Protein AF-A0A9D6J7X2-F1 (afdb_monomer_lite)

Secondary structure (DSSP, 8-state):
--SSEEEEEEEEEEESSEEEEE--SS-EEEEEEEEEESSEEEEESS--EEEEEEEEESSEEEEE--SS--EEES-EEE--SSTTEEEEEEESSS--B--S-EEESEEEEEES-B-TTS--B-----EEETTTTEEEEPTT-GGGG-STTSS--STTTT---

Foldseek 3Di:
DDAPEEDALEEAEPAAEEQEEAADAHEYEYYQYEAYYAAEGYEYQAYLYEYFQAETAYLEFYEYNHPDDHQAALAEQEDPPQFLAYERYEYDPDQEAHAHYAQERYVYDYYSHYNPPYPHHHDDQCAPQDVVGGRDGDPPGPQQQRGPVGGHGHNCTPPDD

Radius of gyration: 14.22 Å; chains: 1; bounding box: 36×32×37 Å

pLDDT: mean 91.07, std 10.35, range [39.56, 98.56]

Sequence (161 aa):
GNRSFTFSHFDFREILGTGIEISDVASLSLISGIVETKELGVHVKGAVASITFLTVNAPKGVLIDGAEKPNLLDCIIENRTNPGSGVGIEEVIASRSYPFNNIHGYFTATKNCNQSRAPMLNVDPQFFGGTPFNYHLKDGSPLKNASSKGGEMGAYGNGSF

Structure (mmCIF, N/CA/C/O backbone):
data_AF-A0A9D6J7X2-F1
#
_entry.id   AF-A0A9D6J7X2-F1
#
loop_
_atom_site.group_PDB
_atom_site.id
_atom_site.type_symbol
_atom_site.label_atom_id
_atom_site.label_alt_id
_atom_site.label_comp_id
_atom_site.label_asym_id
_atom_site.label_entity_id
_atom_site.label_seq_id
_atom_site.pdbx_PDB_ins_code
_atom_site.Cartn_x
_atom_site.Cartn_y
_atom_site.Cartn_z
_atom_site.occupancy
_atom_site.B_iso_or_equiv
_atom_site.auth_seq_id
_atom_site.auth_comp_id
_atom_site.auth_asym_id
_atom_site.auth_atom_id
_atom_site.pdbx_PDB_model_num
ATOM 1 N N . GLY A 1 1 ? 19.490 17.454 -4.252 1.00 57.19 1 GLY A N 1
ATOM 2 C CA . GLY A 1 1 ? 18.918 16.151 -3.900 1.00 57.19 1 GLY A CA 1
ATOM 3 C C . GLY A 1 1 ? 19.496 15.675 -2.593 1.00 57.19 1 GLY A C 1
ATOM 4 O O . GLY A 1 1 ? 20.705 15.791 -2.397 1.00 57.19 1 GLY A O 1
ATOM 5 N N . ASN A 1 2 ? 18.640 15.188 -1.701 1.00 57.69 2 ASN A N 1
ATOM 6 C CA . ASN A 1 2 ? 19.071 14.510 -0.480 1.00 57.69 2 ASN A CA 1
ATOM 7 C C . ASN A 1 2 ? 19.645 13.146 -0.874 1.00 57.69 2 ASN A C 1
ATOM 9 O O . ASN A 1 2 ? 19.049 12.458 -1.692 1.00 57.69 2 ASN A O 1
ATOM 13 N N . ARG A 1 3 ? 20.793 12.746 -0.326 1.00 65.94 3 ARG A N 1
ATOM 14 C CA . ARG A 1 3 ? 21.366 11.411 -0.559 1.00 65.94 3 ARG A CA 1
ATOM 15 C C . ARG A 1 3 ? 21.205 10.579 0.706 1.00 65.94 3 ARG A C 1
ATOM 17 O O . ARG A 1 3 ? 21.539 11.070 1.778 1.00 65.94 3 ARG A O 1
ATOM 24 N N . SER A 1 4 ? 20.726 9.342 0.570 1.00 75.56 4 SER A N 1
ATOM 25 C CA . SER A 1 4 ? 20.585 8.392 1.683 1.00 75.56 4 SER A CA 1
ATOM 26 C C . SER A 1 4 ? 19.690 8.906 2.816 1.00 75.56 4 SER A C 1
ATOM 28 O O . SER A 1 4 ? 20.070 8.888 3.985 1.00 75.56 4 SER A O 1
ATOM 30 N N . PHE A 1 5 ? 18.500 9.392 2.462 1.00 82.56 5 PHE A N 1
ATOM 31 C CA . PHE A 1 5 ? 17.513 9.849 3.436 1.00 82.56 5 PHE A CA 1
ATOM 32 C C . PHE A 1 5 ? 16.607 8.691 3.861 1.00 82.56 5 PHE A C 1
ATOM 34 O O . PHE A 1 5 ? 16.011 8.024 3.014 1.00 82.56 5 PHE A O 1
ATOM 41 N N . THR A 1 6 ? 16.473 8.487 5.169 1.00 89.38 6 THR A N 1
ATOM 42 C CA . THR A 1 6 ? 15.537 7.520 5.748 1.00 89.38 6 THR A CA 1
ATOM 43 C C . THR A 1 6 ? 14.508 8.259 6.582 1.00 89.38 6 THR A C 1
ATOM 45 O O . THR A 1 6 ? 14.861 9.074 7.433 1.00 89.38 6 THR A O 1
ATOM 48 N N . PHE A 1 7 ? 13.244 7.919 6.372 1.00 90.75 7 PHE A N 1
ATOM 49 C CA . PHE A 1 7 ? 12.131 8.365 7.189 1.00 90.75 7 PHE A CA 1
ATOM 50 C C . PHE A 1 7 ? 11.378 7.145 7.710 1.00 90.75 7 PHE A C 1
ATOM 52 O O . PHE A 1 7 ? 10.997 6.268 6.931 1.00 90.75 7 PHE A O 1
ATOM 59 N N . SER A 1 8 ? 11.202 7.058 9.028 1.00 93.94 8 SER A N 1
ATOM 60 C CA . SER A 1 8 ? 10.636 5.867 9.663 1.00 93.94 8 SER A CA 1
ATOM 61 C C . SER A 1 8 ? 9.749 6.179 10.859 1.00 93.94 8 SER A C 1
ATOM 63 O O . SER A 1 8 ? 10.002 7.185 11.517 1.00 93.94 8 SER A O 1
ATOM 65 N N . HIS A 1 9 ? 8.806 5.288 11.185 1.00 93.81 9 HIS A N 1
ATOM 66 C CA . HIS A 1 9 ? 7.946 5.389 12.378 1.00 93.81 9 HIS A CA 1
ATOM 67 C C . HIS A 1 9 ? 7.130 6.684 12.399 1.00 93.81 9 HIS A C 1
ATOM 69 O O . HIS A 1 9 ? 7.098 7.414 13.386 1.00 93.81 9 HIS A O 1
ATOM 75 N N . PHE A 1 10 ? 6.501 6.985 11.266 1.00 95.06 10 PHE A N 1
ATOM 76 C CA . PHE A 1 10 ? 5.710 8.194 11.073 1.00 95.06 10 PHE A CA 1
ATOM 77 C C . PHE A 1 10 ? 4.219 7.882 10.984 1.00 95.06 10 PHE A C 1
ATOM 79 O O . PHE A 1 10 ? 3.813 6.782 10.608 1.00 95.06 10 PHE A O 1
ATOM 86 N N . ASP A 1 11 ? 3.400 8.881 11.297 1.00 96.62 11 ASP A N 1
ATOM 87 C CA . ASP A 1 11 ? 1.950 8.764 11.251 1.00 96.62 11 ASP A CA 1
ATOM 88 C C . ASP A 1 11 ? 1.344 10.014 10.610 1.00 96.62 11 ASP A C 1
ATOM 90 O O . ASP A 1 11 ? 1.320 11.095 11.203 1.00 96.62 11 ASP A O 1
ATOM 94 N N . PHE A 1 12 ? 0.909 9.869 9.361 1.00 96.19 12 PHE A N 1
ATOM 95 C CA . PHE A 1 12 ? 0.300 10.923 8.566 1.00 96.19 12 PHE A CA 1
ATOM 96 C C . PHE A 1 12 ? -1.154 10.570 8.284 1.00 96.19 12 PHE A C 1
ATOM 98 O O . PHE A 1 12 ? -1.438 9.599 7.582 1.00 96.19 12 PHE A O 1
ATOM 105 N N . ARG A 1 13 ? -2.083 11.370 8.813 1.00 95.75 13 ARG A N 1
ATOM 106 C CA . ARG A 1 13 ? -3.523 11.118 8.689 1.00 95.75 13 ARG A CA 1
ATOM 107 C C . ARG A 1 13 ? -4.283 12.338 8.218 1.00 95.75 13 ARG A C 1
ATOM 109 O O . ARG A 1 13 ? -3.802 13.462 8.321 1.00 95.75 13 ARG A O 1
ATOM 116 N N . GLU A 1 14 ? -5.489 12.076 7.722 1.00 93.12 14 GLU A N 1
ATOM 117 C CA . GLU A 1 14 ? -6.446 13.094 7.278 1.00 93.12 14 GLU A CA 1
ATOM 118 C C . GLU A 1 14 ? -5.904 14.001 6.160 1.00 93.12 14 GLU A C 1
ATOM 120 O O . GLU A 1 14 ? -6.349 15.135 5.982 1.00 93.12 14 GLU A O 1
ATOM 125 N N . ILE A 1 15 ? -4.970 13.489 5.352 1.00 96.62 15 ILE A N 1
ATOM 126 C CA . ILE A 1 15 ? -4.421 14.235 4.220 1.00 96.62 15 ILE A CA 1
ATOM 127 C C . ILE A 1 15 ? -5.471 14.313 3.109 1.00 96.62 15 ILE A C 1
ATOM 129 O O . ILE A 1 15 ? -5.988 13.297 2.649 1.00 96.62 15 ILE A O 1
ATOM 133 N N . LEU A 1 16 ? -5.776 15.523 2.638 1.00 96.12 16 LEU A N 1
ATOM 134 C CA . LEU A 1 16 ? -6.787 15.720 1.594 1.00 96.12 16 LEU A CA 1
ATOM 135 C C . LEU A 1 16 ? -6.307 15.300 0.197 1.00 96.12 16 LEU A C 1
ATOM 137 O O . LEU A 1 16 ? -7.105 14.799 -0.582 1.00 96.12 16 LEU A O 1
ATOM 141 N N . GLY A 1 17 ? -5.024 15.496 -0.111 1.00 96.31 17 GLY A N 1
ATOM 142 C CA . GLY A 1 17 ? -4.450 15.214 -1.429 1.00 96.31 17 GLY A CA 1
ATOM 143 C C . GLY A 1 17 ? -3.579 13.957 -1.458 1.00 96.31 17 GLY A C 1
ATOM 144 O O . GLY A 1 17 ? -3.938 12.902 -0.931 1.00 96.31 17 GLY A O 1
ATOM 145 N N . THR A 1 18 ? -2.403 14.087 -2.076 1.00 97.31 18 THR A N 1
ATOM 146 C CA . THR A 1 18 ? -1.374 13.037 -2.073 1.00 97.31 18 THR A CA 1
ATOM 147 C C . THR A 1 18 ? -0.665 12.986 -0.721 1.00 97.31 18 THR A C 1
ATOM 149 O O . THR A 1 18 ? -0.226 14.021 -0.225 1.00 97.31 18 THR A O 1
ATOM 152 N N . GLY A 1 19 ? -0.534 11.792 -0.143 1.00 96.88 19 GLY A N 1
ATOM 153 C CA . GLY A 1 19 ? 0.137 11.580 1.140 1.00 96.88 19 GLY A CA 1
ATOM 154 C C . GLY A 1 19 ? 1.636 11.825 1.060 1.00 96.88 19 GLY A C 1
ATOM 155 O O . GLY A 1 19 ? 2.168 12.698 1.738 1.00 96.88 19 GLY A O 1
ATOM 156 N N . ILE A 1 20 ? 2.317 11.057 0.209 1.00 95.19 20 ILE A N 1
ATOM 157 C CA . ILE A 1 20 ? 3.761 11.173 -0.011 1.00 95.19 20 ILE A CA 1
ATOM 158 C C . ILE A 1 20 ? 4.044 11.217 -1.510 1.00 95.19 20 ILE A C 1
ATOM 160 O O . ILE A 1 20 ? 3.637 10.319 -2.242 1.00 95.19 20 ILE A O 1
ATOM 164 N N . GLU A 1 21 ? 4.790 12.225 -1.963 1.00 93.94 21 GLU A N 1
ATOM 165 C CA . GLU A 1 21 ? 5.369 12.260 -3.309 1.00 93.94 21 GLU A CA 1
ATOM 166 C C . GLU A 1 21 ? 6.894 12.104 -3.232 1.00 93.94 21 GLU A C 1
ATOM 168 O O . GLU A 1 21 ? 7.575 12.828 -2.507 1.00 93.94 21 GLU A O 1
ATOM 173 N N . ILE A 1 22 ? 7.428 11.159 -4.005 1.00 90.25 22 ILE A N 1
ATOM 174 C CA . ILE A 1 22 ? 8.856 10.882 -4.147 1.00 90.25 22 ILE A CA 1
ATOM 175 C C . ILE A 1 22 ? 9.266 11.238 -5.578 1.00 90.25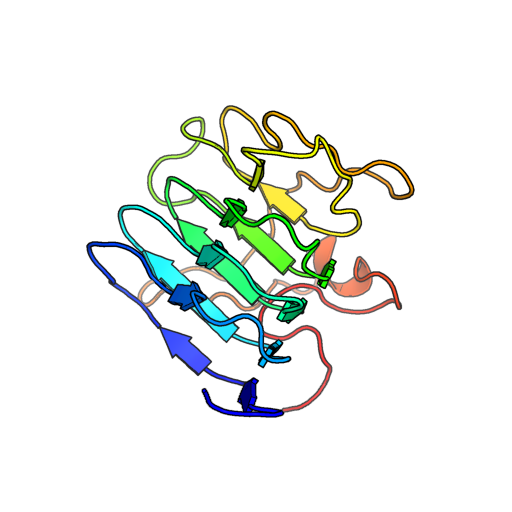 22 ILE A C 1
ATOM 177 O O . ILE A 1 22 ? 8.945 10.515 -6.525 1.00 90.25 22 ILE A O 1
ATOM 181 N N . SER A 1 23 ? 9.974 12.354 -5.737 1.00 86.06 23 SER A N 1
ATOM 182 C CA . SER A 1 23 ? 10.291 12.950 -7.044 1.00 86.06 23 SER A CA 1
ATOM 183 C C . SER A 1 23 ? 11.783 13.008 -7.396 1.00 86.06 23 SER A C 1
ATOM 185 O O . SER A 1 23 ? 12.117 13.392 -8.512 1.00 86.06 23 SER A O 1
ATOM 187 N N . ASP A 1 24 ? 12.680 12.609 -6.490 1.00 72.94 24 ASP A N 1
ATOM 188 C CA . ASP A 1 24 ? 14.136 12.605 -6.717 1.00 72.94 24 ASP A CA 1
ATOM 189 C C . ASP A 1 24 ? 14.646 11.189 -7.061 1.00 72.94 24 ASP A C 1
ATOM 191 O O . ASP A 1 24 ? 14.041 10.193 -6.673 1.00 72.94 24 ASP A O 1
ATOM 195 N N . VAL A 1 25 ? 15.770 11.093 -7.774 1.00 64.00 25 VAL A N 1
ATOM 196 C CA . VAL A 1 25 ? 16.421 9.832 -8.193 1.00 64.00 25 VAL A CA 1
ATOM 197 C C . VAL A 1 25 ? 17.341 9.242 -7.119 1.00 64.00 25 VAL A C 1
ATOM 199 O O . VAL A 1 25 ? 17.853 8.132 -7.266 1.00 64.00 25 VAL A O 1
ATOM 202 N N . ALA A 1 26 ? 17.592 9.985 -6.041 1.00 68.19 26 ALA A N 1
ATOM 203 C CA . ALA A 1 26 ? 18.440 9.535 -4.947 1.00 68.19 26 ALA A CA 1
ATOM 204 C C . ALA A 1 26 ? 17.772 8.436 -4.101 1.00 68.19 26 ALA A C 1
ATOM 206 O O . ALA A 1 26 ? 16.550 8.378 -3.970 1.00 68.19 26 ALA A O 1
ATOM 207 N N . SER A 1 27 ? 18.591 7.570 -3.495 1.00 75.75 27 SER A N 1
ATOM 208 C CA . SER A 1 27 ? 18.113 6.494 -2.626 1.00 75.75 27 SER A CA 1
ATOM 209 C C . SER A 1 27 ? 17.418 7.057 -1.382 1.00 75.75 27 SER A C 1
ATOM 211 O O . SER A 1 27 ? 18.030 7.741 -0.554 1.00 75.75 27 SER A O 1
ATOM 213 N N . LEU A 1 28 ? 16.127 6.751 -1.262 1.00 86.56 28 LEU A N 1
ATOM 214 C CA . LEU A 1 28 ? 15.258 7.147 -0.158 1.00 86.56 28 LEU A CA 1
ATOM 215 C C . LEU A 1 28 ? 14.614 5.902 0.452 1.00 86.56 28 LEU A C 1
ATOM 217 O O . LEU A 1 28 ? 14.177 5.016 -0.281 1.00 86.56 28 LEU A O 1
ATOM 221 N N . SER A 1 29 ? 14.529 5.858 1.778 1.00 90.06 29 SER A N 1
ATOM 222 C CA . SER A 1 29 ? 13.866 4.783 2.512 1.00 90.06 29 SER A CA 1
ATOM 223 C C . SER A 1 29 ? 12.672 5.319 3.300 1.00 90.06 29 SER A C 1
ATOM 225 O O . SER A 1 29 ? 12.837 6.209 4.132 1.00 90.06 29 SER A O 1
ATOM 227 N N . LEU A 1 30 ? 11.486 4.760 3.063 1.00 92.12 30 LEU A N 1
ATOM 228 C CA . LEU A 1 30 ? 10.274 4.963 3.859 1.00 92.12 30 LEU A CA 1
ATOM 229 C C . LEU A 1 30 ? 9.939 3.652 4.558 1.00 92.12 30 LEU A C 1
ATOM 231 O O . LEU A 1 30 ? 9.734 2.641 3.886 1.00 92.12 30 LEU A O 1
ATOM 235 N N . ILE A 1 31 ? 9.919 3.662 5.889 1.00 94.88 31 ILE A N 1
ATOM 236 C CA . ILE A 1 31 ? 9.834 2.432 6.684 1.00 94.88 31 ILE A CA 1
ATOM 237 C C . ILE A 1 31 ? 8.812 2.594 7.813 1.00 94.88 31 ILE A C 1
ATOM 239 O O . ILE A 1 31 ? 8.831 3.610 8.497 1.00 94.88 31 ILE A O 1
ATOM 243 N N . SER A 1 32 ? 7.978 1.586 8.075 1.00 94.94 32 SER A N 1
ATOM 244 C CA . SER A 1 32 ? 7.146 1.522 9.294 1.00 94.94 32 SER A CA 1
ATOM 245 C C . SER A 1 32 ? 6.297 2.779 9.513 1.00 94.94 32 SER A C 1
ATOM 247 O O . SER A 1 32 ? 6.510 3.511 10.473 1.00 94.94 32 SER A O 1
ATOM 249 N N . GLY A 1 33 ? 5.381 3.102 8.602 1.00 96.38 33 GLY A N 1
ATOM 250 C CA . GLY A 1 33 ? 4.620 4.351 8.693 1.00 96.38 33 GLY A CA 1
ATOM 251 C C . GLY A 1 33 ? 3.178 4.240 8.230 1.00 96.38 33 GLY A C 1
ATOM 252 O O . GLY A 1 33 ? 2.841 3.374 7.422 1.00 96.38 33 GLY A O 1
ATOM 253 N N . ILE A 1 34 ? 2.331 5.126 8.749 1.00 97.88 34 ILE A N 1
ATOM 254 C CA . ILE A 1 34 ? 0.920 5.244 8.373 1.00 97.88 34 ILE A CA 1
ATOM 255 C C . ILE A 1 34 ? 0.751 6.426 7.423 1.00 97.88 34 ILE A C 1
ATOM 257 O O . ILE A 1 34 ? 1.261 7.519 7.676 1.00 97.88 34 ILE A O 1
ATOM 261 N N . VAL A 1 35 ? 0.015 6.197 6.336 1.00 98.12 35 VAL A N 1
ATOM 262 C CA . VAL A 1 35 ? -0.386 7.219 5.366 1.00 98.12 35 VAL A CA 1
ATOM 263 C C . VAL A 1 35 ? -1.882 7.073 5.095 1.00 98.12 35 VAL A C 1
ATOM 265 O O . VAL A 1 35 ? -2.299 6.189 4.352 1.00 98.12 35 VAL A O 1
ATOM 268 N N . GLU A 1 36 ? -2.700 7.938 5.687 1.00 97.88 36 GLU A N 1
ATOM 269 C CA . GLU A 1 36 ? -4.145 8.003 5.450 1.00 97.88 36 GLU A CA 1
ATOM 270 C C . GLU A 1 36 ? -4.515 9.272 4.678 1.00 97.88 36 GLU A C 1
ATOM 272 O O . GLU A 1 36 ? -4.285 10.393 5.146 1.00 97.88 36 GLU A O 1
ATOM 277 N N . THR A 1 37 ? -5.114 9.092 3.496 1.00 97.25 37 THR A N 1
ATOM 278 C CA . THR A 1 37 ? -5.407 10.190 2.565 1.00 97.25 37 THR A CA 1
ATOM 279 C C . THR A 1 37 ? -6.779 10.058 1.897 1.00 97.25 37 THR A C 1
ATOM 281 O O . THR A 1 37 ? -7.407 8.995 1.907 1.00 97.25 37 THR A O 1
ATOM 284 N N . LYS A 1 38 ? -7.276 11.160 1.317 1.00 96.38 38 LYS A N 1
ATOM 285 C CA . LYS A 1 38 ? -8.543 11.206 0.566 1.00 96.38 38 LYS A CA 1
ATOM 286 C C . LYS A 1 38 ? -8.380 11.051 -0.947 1.00 96.38 38 LYS A C 1
ATOM 288 O O . LYS A 1 38 ? -9.386 10.854 -1.622 1.00 96.38 38 LYS A O 1
ATOM 293 N N . GLU A 1 39 ? -7.157 11.078 -1.475 1.00 96.44 39 GLU A N 1
ATOM 294 C CA . GLU A 1 39 ? -6.905 10.946 -2.915 1.00 96.44 39 GLU A CA 1
ATOM 295 C C . GLU A 1 39 ? -5.895 9.844 -3.246 1.00 96.44 39 GLU A C 1
ATOM 297 O O . GLU A 1 39 ? -6.293 8.772 -3.706 1.00 96.44 39 GLU A O 1
ATOM 302 N N . LEU A 1 40 ? -4.601 10.113 -3.047 1.00 98.19 40 LEU A N 1
ATOM 303 C CA . LEU A 1 40 ? -3.494 9.219 -3.392 1.00 98.19 40 LEU A CA 1
ATOM 304 C C . LEU A 1 40 ? -2.620 8.981 -2.160 1.00 98.19 40 LEU A C 1
ATOM 306 O O . LEU A 1 40 ? -2.273 9.930 -1.460 1.00 98.19 40 LEU A O 1
ATOM 310 N N . GLY A 1 41 ? -2.267 7.732 -1.876 1.00 98.12 41 GLY A N 1
ATOM 311 C CA . GLY A 1 41 ? -1.394 7.392 -0.756 1.00 98.12 41 GLY A CA 1
ATOM 312 C C . GLY A 1 41 ? 0.054 7.785 -1.034 1.00 98.12 41 GLY A C 1
ATOM 313 O O . GLY A 1 41 ? 0.583 8.713 -0.422 1.00 98.12 41 GLY A O 1
ATOM 314 N N . VAL A 1 42 ? 0.687 7.097 -1.987 1.00 97.38 42 VAL A N 1
ATOM 315 C CA . VAL A 1 42 ? 2.100 7.305 -2.339 1.00 97.38 42 VAL A CA 1
ATOM 316 C C . VAL A 1 42 ? 2.268 7.471 -3.847 1.00 97.38 42 VAL A C 1
ATOM 318 O O . VAL A 1 42 ? 1.753 6.674 -4.627 1.00 97.38 42 VAL A O 1
ATOM 321 N N . HIS A 1 43 ? 3.034 8.476 -4.260 1.00 96.19 43 HIS A N 1
ATOM 322 C CA . HIS A 1 43 ? 3.404 8.732 -5.647 1.00 96.19 43 HIS A CA 1
ATOM 323 C C . HIS A 1 43 ? 4.922 8.623 -5.824 1.00 96.19 43 HIS A C 1
ATOM 325 O O . HIS A 1 43 ? 5.671 9.344 -5.169 1.00 96.19 43 HIS A O 1
ATOM 331 N N . VAL A 1 44 ? 5.392 7.750 -6.715 1.00 93.19 44 VAL A N 1
ATOM 332 C CA . VAL A 1 44 ? 6.823 7.545 -6.990 1.00 93.19 44 VAL A CA 1
ATOM 333 C C . VAL A 1 44 ? 7.129 7.915 -8.439 1.00 93.19 44 VAL A C 1
ATOM 335 O O . VAL A 1 44 ? 6.775 7.164 -9.339 1.00 93.19 44 VAL A O 1
ATOM 338 N N . LYS A 1 45 ? 7.809 9.045 -8.668 1.00 88.81 45 LYS A N 1
ATOM 339 C CA . LYS A 1 45 ? 8.048 9.621 -10.010 1.00 88.81 45 LYS A CA 1
ATOM 340 C C . LYS A 1 45 ? 9.443 9.355 -10.585 1.00 88.81 45 LYS A C 1
ATOM 342 O O . LYS A 1 45 ? 9.677 9.574 -11.767 1.00 88.81 45 LYS A O 1
ATOM 347 N N . GLY A 1 46 ? 10.407 8.907 -9.777 1.00 71.94 46 GLY A N 1
ATOM 348 C CA . GLY A 1 46 ? 11.784 8.759 -10.276 1.00 71.94 46 GLY A CA 1
ATOM 349 C C . GLY A 1 46 ? 12.796 8.039 -9.388 1.00 71.94 46 GLY A C 1
ATOM 350 O O . GLY A 1 46 ? 13.964 7.988 -9.753 1.00 71.94 46 GLY A O 1
ATOM 351 N N . ALA A 1 47 ? 12.398 7.472 -8.250 1.00 67.12 47 ALA A N 1
ATOM 352 C CA . ALA A 1 47 ? 13.350 6.996 -7.249 1.00 67.12 47 ALA A CA 1
ATOM 353 C C . ALA A 1 47 ? 13.624 5.487 -7.305 1.00 67.12 47 ALA A C 1
ATOM 355 O O . ALA A 1 47 ? 12.695 4.677 -7.363 1.00 67.12 47 ALA A O 1
ATOM 356 N N . VAL A 1 48 ? 14.887 5.106 -7.072 1.00 77.62 48 VAL A N 1
ATOM 357 C CA . VAL A 1 48 ? 15.220 3.827 -6.418 1.00 77.62 48 VAL A CA 1
ATOM 358 C C . VAL A 1 48 ? 14.872 3.971 -4.929 1.00 77.62 48 VAL A C 1
ATOM 360 O O . VAL A 1 48 ? 15.739 4.155 -4.075 1.00 77.62 48 VAL A O 1
ATOM 363 N N . ALA A 1 49 ? 13.574 3.989 -4.622 1.00 87.75 49 ALA A N 1
ATOM 364 C CA . ALA A 1 49 ? 13.080 4.088 -3.252 1.00 87.75 49 ALA A CA 1
ATOM 365 C C . ALA A 1 49 ? 12.933 2.699 -2.627 1.00 87.75 49 ALA A C 1
ATOM 367 O O . ALA A 1 49 ? 12.473 1.765 -3.284 1.00 87.75 49 ALA A O 1
ATOM 368 N N . SER A 1 50 ? 13.274 2.573 -1.348 1.00 91.50 50 SER A N 1
ATOM 369 C CA . SER A 1 50 ? 12.887 1.437 -0.516 1.00 91.50 50 SER A CA 1
ATOM 370 C C . SER A 1 50 ? 11.665 1.830 0.300 1.00 91.50 50 SER A C 1
ATOM 372 O O . SER A 1 50 ? 11.750 2.689 1.170 1.00 91.50 50 SER A O 1
ATOM 374 N N . ILE A 1 51 ? 10.523 1.226 0.006 1.00 94.44 51 ILE A N 1
ATOM 375 C CA . ILE A 1 51 ? 9.241 1.511 0.643 1.00 94.44 51 ILE A CA 1
ATOM 376 C C . ILE A 1 51 ? 8.787 0.215 1.298 1.00 94.44 51 ILE A C 1
ATOM 378 O O . ILE A 1 51 ? 8.355 -0.711 0.609 1.00 94.44 51 ILE A O 1
ATOM 382 N N . THR A 1 52 ? 8.938 0.127 2.615 1.00 95.88 52 THR A N 1
ATOM 383 C CA . THR A 1 52 ? 8.685 -1.113 3.349 1.00 95.88 52 THR A CA 1
ATOM 384 C C . THR A 1 52 ? 7.837 -0.888 4.581 1.00 95.88 52 THR A C 1
ATOM 386 O O . THR A 1 52 ? 7.928 0.156 5.223 1.00 95.88 52 THR A O 1
ATOM 389 N N . PHE A 1 53 ? 7.023 -1.885 4.939 1.00 97.06 53 PHE A N 1
ATOM 390 C CA . PHE A 1 53 ? 6.234 -1.847 6.173 1.00 97.06 53 PHE A CA 1
ATOM 391 C C . PHE A 1 53 ? 5.371 -0.582 6.290 1.00 97.06 53 PHE A C 1
ATOM 393 O O . PHE A 1 53 ? 5.249 -0.006 7.361 1.00 97.06 53 PHE A O 1
ATOM 400 N N . LEU A 1 54 ? 4.788 -0.091 5.195 1.00 97.88 54 LEU A N 1
ATOM 401 C CA . LEU A 1 54 ? 3.831 1.014 5.274 1.00 97.88 54 LEU A CA 1
ATOM 402 C C . LEU A 1 54 ? 2.406 0.486 5.398 1.00 97.88 54 LEU A C 1
ATOM 404 O O . LEU A 1 54 ? 2.057 -0.506 4.762 1.00 97.88 54 LEU A O 1
ATOM 408 N N . THR A 1 55 ? 1.574 1.186 6.162 1.00 98.38 55 THR A N 1
ATOM 409 C CA . THR A 1 55 ? 0.118 1.055 6.103 1.00 98.38 55 THR A CA 1
ATOM 410 C C . THR A 1 55 ? -0.448 2.275 5.387 1.00 98.38 55 THR A C 1
ATOM 412 O O . THR A 1 55 ? -0.442 3.382 5.920 1.00 98.38 55 THR A O 1
ATOM 415 N N . VAL A 1 56 ? -0.922 2.079 4.161 1.00 98.56 56 VAL A N 1
ATOM 416 C CA . VAL A 1 56 ? -1.507 3.117 3.312 1.00 98.56 56 VAL A CA 1
ATOM 417 C C . VAL A 1 56 ? -3.016 2.908 3.255 1.00 98.56 56 VAL A C 1
ATOM 419 O O . VAL A 1 56 ? -3.459 1.865 2.786 1.00 98.56 56 VAL A O 1
ATOM 422 N N . ASN A 1 57 ? -3.803 3.892 3.685 1.00 98.25 57 ASN A N 1
ATOM 423 C CA . ASN A 1 57 ? -5.256 3.918 3.512 1.00 98.25 57 ASN A CA 1
ATOM 424 C C . ASN A 1 57 ? -5.647 5.078 2.587 1.00 98.25 57 ASN A C 1
ATOM 426 O O . ASN A 1 57 ? -5.636 6.236 3.006 1.00 98.25 57 ASN A O 1
ATOM 430 N N . ALA A 1 58 ? -5.991 4.772 1.336 1.00 98.19 58 ALA A N 1
ATOM 431 C CA . ALA A 1 58 ? -6.3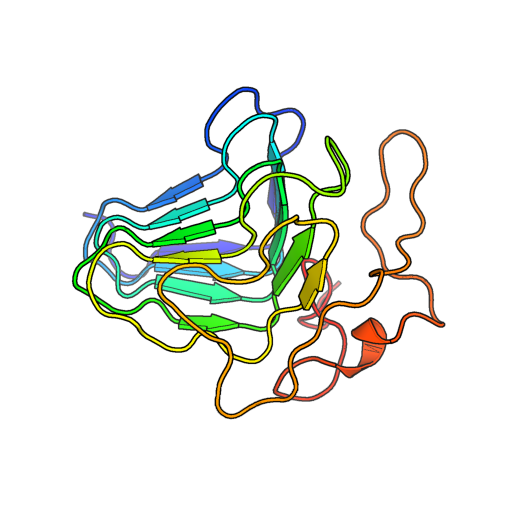34 5.776 0.330 1.00 98.19 58 ALA A CA 1
ATOM 432 C C . ALA A 1 58 ? -7.243 5.200 -0.776 1.00 98.19 58 ALA A C 1
ATOM 434 O O . ALA A 1 58 ? -7.199 4.001 -1.041 1.00 98.19 58 ALA A O 1
ATOM 435 N N . PRO A 1 59 ? -8.043 6.026 -1.482 1.00 97.38 59 PRO A N 1
ATOM 436 C CA . PRO A 1 59 ? -8.796 5.565 -2.654 1.00 97.38 59 PRO A CA 1
ATOM 437 C C . PRO A 1 59 ? -7.910 5.149 -3.838 1.00 97.38 59 PRO A C 1
ATOM 439 O O . PRO A 1 59 ? -8.266 4.248 -4.598 1.00 97.38 59 PRO A O 1
ATOM 442 N N . LYS A 1 60 ? -6.750 5.794 -4.005 1.00 98.19 60 LYS A N 1
ATOM 443 C CA . LYS A 1 60 ? -5.659 5.342 -4.879 1.00 98.19 60 LYS A CA 1
ATOM 444 C C . LYS A 1 60 ? -4.466 5.028 -3.983 1.00 98.19 60 LYS A C 1
ATOM 446 O O . LYS A 1 60 ? -3.967 5.927 -3.312 1.00 98.19 60 LYS A O 1
ATOM 451 N N . GLY A 1 61 ? -4.024 3.776 -3.936 1.00 98.25 61 GLY A N 1
ATOM 452 C CA . GLY A 1 61 ? -3.016 3.349 -2.965 1.00 98.25 61 GLY A CA 1
ATOM 453 C C . GLY A 1 61 ? -1.627 3.894 -3.290 1.00 98.25 61 GLY A C 1
ATOM 454 O O . GLY A 1 61 ? -1.141 4.830 -2.655 1.00 98.25 61 GLY A O 1
ATOM 455 N N . VAL A 1 62 ? -0.990 3.310 -4.301 1.00 98.06 62 VAL A N 1
ATOM 456 C CA . VAL A 1 62 ? 0.363 3.649 -4.743 1.00 98.06 62 VAL A CA 1
ATOM 457 C C . VAL A 1 62 ? 0.386 3.821 -6.259 1.00 98.06 62 VAL A C 1
ATOM 459 O O . VAL A 1 62 ? -0.037 2.933 -6.996 1.00 98.06 62 VAL A O 1
ATOM 462 N N . LEU A 1 63 ? 0.920 4.949 -6.722 1.00 97.44 63 LEU A N 1
ATOM 463 C CA . LEU A 1 63 ? 1.177 5.229 -8.131 1.00 97.44 63 LEU A CA 1
ATOM 464 C C . LEU A 1 63 ? 2.684 5.235 -8.385 1.00 97.44 63 LEU A C 1
ATOM 466 O O . LEU A 1 63 ? 3.416 6.027 -7.788 1.00 97.44 63 LEU A O 1
ATOM 470 N N . ILE A 1 64 ? 3.138 4.372 -9.291 1.00 95.38 64 ILE A N 1
ATOM 471 C CA . ILE A 1 64 ? 4.518 4.331 -9.769 1.00 95.38 64 ILE A CA 1
ATOM 472 C C . ILE A 1 64 ? 4.572 4.913 -11.184 1.00 95.38 64 ILE A C 1
ATOM 474 O O . ILE A 1 64 ? 4.199 4.267 -12.164 1.00 95.38 64 ILE A O 1
ATOM 478 N N . ASP A 1 65 ? 5.081 6.133 -11.272 1.00 92.12 65 ASP A N 1
ATOM 479 C CA . ASP A 1 65 ? 5.248 6.930 -12.488 1.00 92.12 65 ASP A CA 1
ATOM 480 C C . ASP A 1 65 ? 6.730 7.287 -12.703 1.00 92.12 65 ASP A C 1
ATOM 482 O O . ASP A 1 65 ? 7.099 8.421 -12.991 1.00 92.12 65 ASP A O 1
ATOM 486 N N . GLY A 1 66 ? 7.617 6.318 -12.461 1.00 86.88 66 GLY A N 1
ATOM 487 C CA . GLY A 1 66 ? 9.065 6.491 -12.558 1.00 86.88 66 GLY A CA 1
ATOM 488 C C . GLY A 1 66 ? 9.736 5.403 -13.387 1.00 86.88 66 GLY A C 1
ATOM 489 O O . GLY A 1 66 ? 9.330 4.234 -13.362 1.00 86.88 66 GLY A O 1
ATOM 490 N N . ALA A 1 67 ? 10.785 5.793 -14.119 1.00 84.06 67 ALA A N 1
ATOM 491 C CA . ALA A 1 67 ? 11.575 4.878 -14.944 1.00 84.06 67 ALA A CA 1
ATOM 492 C C . ALA A 1 67 ? 12.261 3.795 -14.093 1.00 84.06 67 ALA A C 1
ATOM 494 O O . ALA A 1 67 ? 12.255 2.621 -14.456 1.00 84.06 67 ALA A O 1
ATOM 495 N N . GLU A 1 68 ? 12.763 4.165 -12.914 1.00 86.81 68 GLU A N 1
ATOM 496 C CA . GLU A 1 68 ? 13.398 3.245 -11.968 1.00 86.81 68 GLU A CA 1
ATOM 497 C C . GLU A 1 68 ? 12.385 2.440 -11.154 1.00 86.81 68 GLU A C 1
ATOM 499 O O . GLU A 1 68 ? 11.267 2.890 -10.892 1.00 86.81 68 GLU A O 1
ATOM 504 N N . LYS A 1 69 ? 12.757 1.206 -10.786 1.00 88.62 69 LYS A N 1
ATOM 505 C CA . LYS A 1 69 ? 11.876 0.310 -10.025 1.00 88.62 69 LYS A CA 1
ATOM 506 C C . LYS A 1 69 ? 12.085 0.542 -8.526 1.00 88.62 69 LYS A C 1
ATOM 508 O O . LYS A 1 69 ? 13.151 0.175 -8.030 1.00 88.62 69 LYS A O 1
ATOM 513 N N . PRO A 1 70 ? 11.084 1.035 -7.775 1.00 91.94 70 PRO A N 1
ATOM 514 C CA . PRO A 1 70 ? 11.184 1.060 -6.327 1.00 91.94 70 PRO A CA 1
ATOM 515 C C . PRO A 1 70 ? 11.052 -0.351 -5.753 1.00 91.94 70 PRO A C 1
ATOM 517 O O . PRO A 1 70 ? 10.382 -1.231 -6.306 1.00 91.94 70 PRO A O 1
ATOM 520 N N . ASN A 1 71 ? 11.672 -0.545 -4.600 1.00 92.00 71 ASN A N 1
ATOM 521 C CA . ASN A 1 71 ? 11.497 -1.717 -3.772 1.00 92.00 71 ASN A CA 1
ATOM 522 C C . ASN A 1 71 ? 10.292 -1.498 -2.846 1.00 92.00 71 ASN A C 1
ATOM 524 O O . ASN A 1 71 ? 10.445 -0.937 -1.767 1.00 92.00 71 ASN A O 1
ATOM 528 N N . LEU A 1 72 ? 9.100 -1.891 -3.300 1.00 94.62 72 LEU A N 1
ATOM 529 C CA . LEU A 1 72 ? 7.844 -1.814 -2.548 1.00 94.62 72 LEU A CA 1
ATOM 530 C C . LEU A 1 72 ? 7.463 -3.210 -2.040 1.00 94.62 72 LEU A C 1
ATOM 532 O O . LEU A 1 72 ? 7.077 -4.059 -2.848 1.00 94.62 72 LEU A O 1
ATOM 536 N N . LEU A 1 73 ? 7.581 -3.448 -0.734 1.00 94.50 73 LEU A N 1
ATOM 537 C CA . LEU A 1 73 ? 7.291 -4.749 -0.120 1.00 94.50 73 LEU A CA 1
ATOM 538 C C . LEU A 1 73 ? 6.788 -4.621 1.318 1.00 94.50 73 LEU A C 1
ATOM 540 O O . LEU A 1 73 ? 7.066 -3.642 2.004 1.00 94.50 73 LEU A O 1
ATOM 544 N N . ASP A 1 74 ? 6.116 -5.662 1.799 1.00 96.00 74 ASP A N 1
ATOM 545 C CA . ASP A 1 74 ? 5.645 -5.800 3.180 1.00 96.00 74 ASP A CA 1
ATOM 546 C C . ASP A 1 74 ? 4.697 -4.680 3.629 1.00 96.00 74 ASP A C 1
ATOM 548 O O . ASP A 1 74 ? 4.495 -4.450 4.822 1.00 96.00 74 ASP A O 1
ATOM 552 N N . CYS A 1 75 ? 4.087 -3.985 2.669 1.00 97.88 75 CYS A N 1
ATOM 553 C CA . CYS A 1 75 ? 3.116 -2.935 2.923 1.00 97.88 75 CYS A CA 1
ATOM 554 C C . CYS A 1 75 ? 1.694 -3.501 2.987 1.00 97.88 75 CYS A C 1
ATOM 556 O O . CYS A 1 75 ? 1.347 -4.477 2.314 1.00 97.88 75 CYS A O 1
ATOM 558 N N . ILE A 1 76 ? 0.853 -2.822 3.761 1.00 98.44 76 ILE A N 1
ATOM 559 C CA . ILE A 1 76 ? -0.597 -2.958 3.717 1.00 98.44 76 ILE A CA 1
ATOM 560 C C . ILE A 1 76 ? -1.135 -1.742 2.976 1.00 98.44 76 ILE A C 1
ATOM 562 O O . ILE A 1 76 ? -0.972 -0.610 3.418 1.00 98.44 76 ILE A O 1
ATOM 566 N N . ILE A 1 77 ? -1.765 -1.980 1.836 1.00 98.56 77 ILE A N 1
ATOM 567 C CA . ILE A 1 77 ? -2.384 -0.966 0.995 1.00 98.56 77 ILE A CA 1
ATOM 568 C C . ILE A 1 77 ? -3.879 -1.257 1.028 1.00 98.56 77 ILE A C 1
ATOM 570 O O . ILE A 1 77 ? -4.346 -2.254 0.484 1.00 98.56 77 ILE A O 1
ATOM 574 N N . GLU A 1 78 ? -4.633 -0.405 1.704 1.00 98.12 78 GLU A N 1
ATOM 575 C CA . GLU A 1 78 ? -6.057 -0.575 1.958 1.00 98.12 78 GLU A CA 1
ATOM 576 C C . GLU A 1 78 ? -6.849 0.591 1.358 1.00 98.12 78 GLU A C 1
ATOM 578 O O . GLU A 1 78 ? -6.375 1.726 1.313 1.00 98.12 78 GLU A O 1
ATOM 583 N N . ASN A 1 79 ? -8.064 0.320 0.892 1.00 97.81 79 ASN A N 1
ATOM 584 C CA . ASN A 1 79 ? -9.056 1.346 0.599 1.00 97.81 79 ASN A CA 1
ATOM 585 C C . ASN A 1 79 ? -10.270 1.157 1.508 1.00 97.81 79 ASN A C 1
ATOM 587 O O . ASN A 1 79 ? -11.283 0.574 1.123 1.00 97.81 79 ASN A O 1
ATOM 591 N N . ARG A 1 80 ? -10.161 1.668 2.736 1.00 95.06 80 ARG A N 1
ATOM 592 C CA . ARG A 1 80 ? -11.269 1.683 3.699 1.00 95.06 80 ARG A CA 1
ATOM 593 C C . ARG A 1 80 ? -12.239 2.830 3.426 1.00 95.06 80 ARG A C 1
ATOM 595 O O . ARG A 1 80 ? -13.407 2.760 3.796 1.00 95.06 80 ARG A O 1
ATOM 602 N N . THR A 1 81 ? -11.745 3.905 2.814 1.00 88.00 81 THR A N 1
ATOM 603 C CA . THR A 1 81 ? -12.499 5.155 2.646 1.00 88.00 81 THR A CA 1
ATOM 604 C C . THR A 1 81 ? -13.561 5.050 1.552 1.00 88.00 81 THR A C 1
ATOM 606 O O . THR A 1 81 ? -14.621 5.658 1.680 1.00 88.00 81 THR A O 1
ATOM 609 N N . ASN A 1 82 ? -13.306 4.275 0.495 1.00 92.75 82 ASN A N 1
ATOM 610 C CA . ASN A 1 82 ? -14.272 4.004 -0.567 1.00 92.75 82 ASN A CA 1
ATOM 611 C C . ASN A 1 82 ? -14.109 2.565 -1.106 1.00 92.75 82 ASN A C 1
ATOM 613 O O . ASN A 1 82 ? -13.625 2.390 -2.230 1.00 92.75 82 ASN A O 1
ATOM 617 N N . PRO A 1 83 ? -14.458 1.531 -0.317 1.00 95.19 83 PRO A N 1
ATOM 618 C CA . PRO A 1 83 ? -14.202 0.139 -0.675 1.00 95.19 83 PRO A CA 1
ATOM 619 C C . PRO A 1 83 ? -14.834 -0.263 -2.013 1.00 95.19 83 PRO A C 1
ATOM 621 O O . PRO A 1 83 ? -15.929 0.173 -2.359 1.00 95.19 83 PRO A O 1
ATOM 624 N N . GLY A 1 84 ? -14.151 -1.124 -2.766 1.00 96.75 84 GLY A N 1
ATOM 625 C CA . GLY A 1 84 ? -14.595 -1.585 -4.084 1.00 96.75 84 GLY A CA 1
ATOM 626 C C . GLY A 1 84 ? -14.377 -0.563 -5.201 1.00 96.75 84 GLY A C 1
ATOM 627 O O . GLY A 1 84 ? -14.957 -0.704 -6.274 1.00 96.75 84 GLY A O 1
ATOM 628 N N . SER A 1 85 ? -13.542 0.454 -4.968 1.00 97.19 85 SER A N 1
ATOM 629 C CA . SER A 1 85 ? -13.160 1.462 -5.961 1.00 97.19 85 SER A CA 1
ATOM 630 C C . SER A 1 85 ? -11.639 1.581 -6.098 1.00 97.19 85 SER A C 1
ATOM 632 O O . SER A 1 85 ? -10.880 1.022 -5.304 1.00 97.19 85 SER A O 1
ATOM 634 N N . GLY A 1 86 ? -11.195 2.312 -7.121 1.00 97.06 86 GLY A N 1
ATOM 635 C CA . GLY A 1 86 ? -9.796 2.699 -7.282 1.00 97.06 86 GLY A CA 1
ATOM 636 C C . GLY A 1 86 ? -8.833 1.550 -7.583 1.00 97.06 86 GLY A C 1
ATOM 637 O O . GLY A 1 86 ? -9.231 0.426 -7.904 1.00 97.06 86 GLY A O 1
ATOM 638 N N . VAL A 1 87 ? -7.543 1.876 -7.502 1.00 98.19 87 VAL A N 1
ATOM 639 C CA . VAL A 1 87 ? -6.438 0.952 -7.771 1.00 98.19 87 VAL A CA 1
ATOM 640 C C . VAL A 1 87 ? -5.481 0.939 -6.586 1.00 98.19 87 VAL A C 1
ATOM 642 O O . VAL A 1 87 ? -5.090 2.000 -6.096 1.00 98.19 87 VAL A O 1
ATOM 645 N N . GLY A 1 88 ? -5.105 -0.262 -6.145 1.00 98.19 88 GLY A N 1
ATOM 646 C CA . GLY A 1 88 ? -4.163 -0.450 -5.046 1.00 98.19 88 GLY A CA 1
ATOM 647 C C . GLY A 1 88 ? -2.742 -0.060 -5.431 1.00 98.19 88 GLY A C 1
ATOM 648 O O . GLY A 1 88 ? -2.190 0.871 -4.860 1.00 98.19 88 GLY A O 1
ATOM 649 N N . ILE A 1 89 ? -2.165 -0.734 -6.427 1.00 98.00 89 ILE A N 1
ATOM 650 C CA . ILE A 1 89 ? -0.891 -0.342 -7.044 1.00 98.00 89 ILE A CA 1
ATOM 651 C C . ILE A 1 89 ? -1.109 -0.138 -8.543 1.00 98.00 89 ILE A C 1
ATOM 653 O O . ILE A 1 89 ? -1.525 -1.055 -9.252 1.00 98.00 89 ILE A O 1
ATOM 657 N N . GLU A 1 90 ? -0.811 1.056 -9.037 1.00 97.62 90 GLU A N 1
ATOM 658 C CA . GLU A 1 90 ? -0.800 1.378 -10.461 1.00 97.62 90 GLU A CA 1
ATOM 659 C C . GLU A 1 90 ? 0.625 1.684 -10.909 1.00 97.62 90 GLU A C 1
ATOM 661 O O . GLU A 1 90 ? 1.362 2.397 -10.229 1.00 97.62 90 GLU A O 1
ATOM 666 N N . GLU A 1 91 ? 1.006 1.162 -12.069 1.00 94.75 91 GLU A N 1
ATOM 667 C CA . GLU A 1 91 ? 2.269 1.503 -12.708 1.00 94.75 91 GLU A CA 1
ATOM 668 C C . GLU A 1 91 ? 2.055 2.056 -14.121 1.00 94.75 91 GLU A C 1
ATOM 670 O O . GLU A 1 91 ? 1.246 1.544 -14.890 1.00 94.75 91 GLU A O 1
ATOM 675 N N . VAL A 1 92 ? 2.799 3.097 -14.491 1.00 93.38 92 VAL A N 1
ATOM 676 C CA . VAL A 1 92 ? 2.610 3.767 -15.787 1.00 93.38 92 VAL A CA 1
ATOM 677 C C . VAL A 1 92 ? 3.522 3.207 -16.887 1.00 93.38 92 VAL A C 1
ATOM 679 O O . VAL A 1 92 ? 3.095 3.110 -18.034 1.00 93.38 92 VAL A O 1
ATOM 682 N N . ILE A 1 93 ? 4.763 2.819 -16.563 1.00 86.19 93 ILE A N 1
ATOM 683 C CA . ILE A 1 93 ? 5.830 2.668 -17.574 1.00 86.19 93 ILE A CA 1
ATOM 684 C C . ILE A 1 93 ? 6.171 1.209 -17.913 1.00 86.19 93 ILE A C 1
ATOM 686 O O . ILE A 1 93 ? 6.161 0.840 -19.085 1.00 86.19 93 ILE A O 1
ATOM 690 N N . ALA A 1 94 ? 6.542 0.379 -16.930 1.00 79.62 94 ALA A N 1
ATOM 691 C CA . ALA A 1 94 ? 7.387 -0.794 -17.199 1.00 79.62 94 ALA A CA 1
ATOM 692 C C . ALA A 1 94 ? 6.756 -2.167 -16.893 1.00 79.62 94 ALA A C 1
ATOM 694 O O . ALA A 1 94 ? 7.443 -3.181 -17.024 1.00 79.62 94 ALA A O 1
ATOM 695 N N . SER A 1 95 ? 5.473 -2.236 -16.514 1.00 87.62 95 SER A N 1
ATOM 696 C CA . SER A 1 95 ? 4.761 -3.504 -16.255 1.00 87.62 95 SER A CA 1
ATOM 697 C C . SER A 1 95 ? 5.492 -4.474 -15.315 1.00 87.62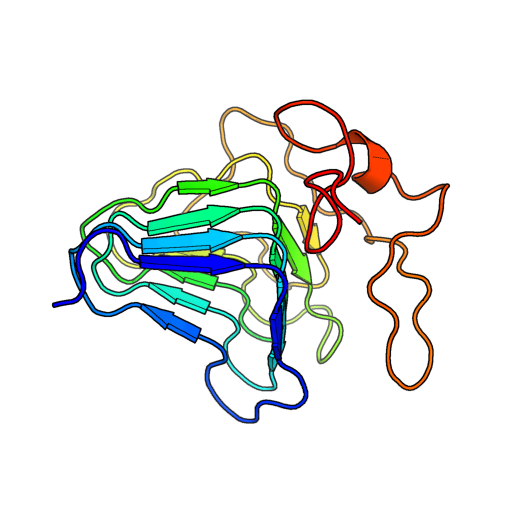 95 SER A C 1
ATOM 699 O O . SER A 1 95 ? 5.629 -5.669 -15.589 1.00 87.62 95 SER A O 1
ATOM 701 N N . ARG A 1 96 ? 5.993 -3.956 -14.192 1.00 92.06 96 ARG A N 1
ATOM 702 C CA . ARG A 1 96 ? 6.846 -4.660 -13.228 1.00 92.06 96 ARG A CA 1
ATOM 703 C C . ARG A 1 96 ? 6.017 -5.417 -12.182 1.00 92.06 96 ARG A C 1
ATOM 705 O O . ARG A 1 96 ? 4.789 -5.363 -12.139 1.00 92.06 96 ARG A O 1
ATOM 712 N N . SER A 1 97 ? 6.724 -6.181 -11.345 1.00 93.38 97 SER A N 1
ATOM 713 C CA . SER A 1 97 ? 6.139 -6.929 -10.224 1.00 93.38 97 SER A CA 1
ATOM 714 C C . SER A 1 97 ? 6.501 -6.312 -8.870 1.00 93.38 97 SER A C 1
ATOM 716 O O . SER A 1 97 ? 7.687 -6.046 -8.627 1.00 93.38 97 SER A O 1
ATOM 718 N N . TYR A 1 98 ? 5.507 -6.176 -7.990 1.00 94.31 98 TYR A N 1
ATOM 719 C CA . TYR A 1 98 ? 5.597 -5.688 -6.607 1.00 94.31 98 TYR A CA 1
ATOM 720 C C . TYR A 1 98 ? 5.033 -6.738 -5.626 1.00 94.31 98 TYR A C 1
ATOM 722 O O . TYR A 1 98 ? 3.934 -6.561 -5.096 1.00 94.31 98 TYR A O 1
ATOM 730 N N . PRO A 1 99 ? 5.734 -7.873 -5.433 1.00 93.69 99 PRO A N 1
ATOM 731 C CA . PRO A 1 99 ? 5.257 -8.975 -4.599 1.00 93.69 99 PRO A CA 1
ATOM 732 C C . PRO A 1 99 ? 5.272 -8.627 -3.103 1.00 93.69 99 PRO A C 1
ATOM 734 O O . PRO A 1 99 ? 5.929 -7.673 -2.693 1.00 93.69 99 PRO A O 1
ATOM 737 N N . PHE A 1 100 ? 4.614 -9.461 -2.291 1.00 93.88 100 PHE A N 1
ATOM 738 C CA . PHE A 1 100 ? 4.580 -9.357 -0.823 1.00 93.88 100 PHE A CA 1
ATOM 739 C C . PHE A 1 100 ? 3.920 -8.077 -0.292 1.00 93.88 100 PHE A C 1
ATOM 741 O O . PHE A 1 100 ? 4.286 -7.588 0.770 1.00 93.88 100 PHE A O 1
ATOM 748 N N . ASN A 1 101 ? 2.933 -7.531 -1.003 1.00 96.94 101 ASN A N 1
ATOM 749 C CA . ASN A 1 101 ? 2.093 -6.453 -0.485 1.00 96.94 101 ASN A CA 1
ATOM 750 C C . ASN A 1 101 ? 0.671 -6.978 -0.275 1.00 96.94 101 ASN A C 1
ATOM 752 O O . ASN A 1 101 ? 0.126 -7.672 -1.139 1.00 96.94 101 ASN A O 1
ATOM 756 N N . ASN A 1 102 ? 0.046 -6.625 0.849 1.00 97.88 102 ASN A N 1
ATOM 757 C CA . ASN A 1 102 ? -1.383 -6.856 1.015 1.00 97.88 102 ASN A CA 1
ATOM 758 C C . ASN A 1 102 ? -2.142 -5.694 0.382 1.00 97.88 102 ASN A C 1
ATOM 760 O O . ASN A 1 102 ? -1.972 -4.556 0.809 1.00 97.88 102 ASN A O 1
ATOM 764 N N . ILE A 1 103 ? -2.968 -5.973 -0.623 1.00 98.06 103 ILE A N 1
ATOM 765 C CA . ILE A 1 103 ? -3.750 -4.954 -1.324 1.00 98.06 103 ILE A CA 1
ATOM 766 C C . ILE A 1 103 ? -5.227 -5.276 -1.147 1.00 98.06 103 ILE A C 1
ATOM 768 O O . ILE A 1 103 ? -5.720 -6.204 -1.783 1.00 98.06 103 ILE A O 1
ATOM 772 N N . HIS A 1 104 ? -5.925 -4.516 -0.305 1.00 98.31 104 HIS A N 1
ATOM 773 C CA . HIS A 1 104 ? -7.286 -4.830 0.124 1.00 98.31 104 HIS A CA 1
ATOM 774 C C . HIS A 1 104 ? -8.275 -3.676 -0.074 1.00 98.31 104 HIS A C 1
ATOM 776 O O . HIS A 1 104 ? -7.930 -2.505 0.050 1.00 98.31 104 HIS A O 1
ATOM 782 N N . GLY A 1 105 ? -9.532 -4.007 -0.378 1.00 97.81 105 GLY A N 1
ATOM 783 C CA . GLY A 1 105 ? -10.615 -3.026 -0.507 1.00 97.81 105 GLY A CA 1
ATOM 784 C C . GLY A 1 105 ? -10.656 -2.264 -1.838 1.00 97.81 105 GLY A C 1
ATOM 785 O O . GLY A 1 105 ? -11.489 -1.378 -1.993 1.00 97.81 105 GLY A O 1
ATOM 786 N N . TYR A 1 106 ? -9.812 -2.597 -2.817 1.00 98.31 106 TYR A N 1
ATOM 787 C CA . TYR A 1 106 ? -9.802 -1.939 -4.131 1.00 98.31 106 TYR A CA 1
ATOM 788 C C . TYR A 1 106 ? -10.638 -2.687 -5.175 1.00 98.31 106 TYR A C 1
ATOM 790 O O . TYR A 1 106 ? -10.752 -3.911 -5.118 1.00 98.31 106 TYR A O 1
ATOM 798 N N . PHE A 1 107 ? -11.154 -1.961 -6.176 1.00 97.69 107 PHE A N 1
ATOM 799 C CA . PHE A 1 107 ? -11.750 -2.575 -7.376 1.00 97.69 107 PHE A CA 1
ATOM 800 C C . PHE A 1 107 ? -10.704 -3.381 -8.155 1.00 97.69 107 PHE A C 1
ATOM 802 O O . PHE A 1 107 ? -10.941 -4.519 -8.553 1.00 97.69 107 PHE A O 1
ATOM 809 N N . THR A 1 108 ? -9.518 -2.790 -8.316 1.00 96.94 108 THR A N 1
ATOM 810 C CA . THR A 1 108 ? -8.375 -3.406 -8.985 1.00 96.94 108 THR A CA 1
ATOM 811 C C . THR A 1 108 ? -7.180 -3.396 -8.040 1.00 96.94 108 THR A C 1
ATOM 813 O O . THR A 1 108 ? -6.679 -2.334 -7.680 1.00 96.94 108 THR A O 1
ATOM 816 N N . ALA A 1 109 ? -6.681 -4.570 -7.647 1.00 96.38 109 ALA A N 1
ATOM 817 C CA . ALA A 1 109 ? -5.508 -4.646 -6.773 1.00 96.38 109 ALA A CA 1
ATOM 818 C C . ALA A 1 109 ? -4.250 -4.081 -7.460 1.00 96.38 109 ALA A C 1
ATOM 820 O O . ALA A 1 109 ? -3.550 -3.246 -6.895 1.00 96.38 109 ALA A O 1
ATOM 821 N N . THR A 1 110 ? -3.993 -4.496 -8.702 1.00 96.75 110 THR A N 1
ATOM 822 C CA . THR A 1 110 ? -2.842 -4.053 -9.500 1.00 96.75 110 THR A CA 1
ATOM 823 C C . THR A 1 110 ? -3.272 -3.660 -10.908 1.00 96.75 110 THR A C 1
ATOM 825 O O . THR A 1 110 ? -4.002 -4.416 -11.553 1.00 96.75 110 THR A O 1
ATOM 828 N N . LYS A 1 111 ? -2.796 -2.521 -11.416 1.00 97.56 111 LYS A N 1
ATOM 829 C CA . LYS A 1 111 ? -3.030 -2.068 -12.796 1.00 97.56 111 LYS A CA 1
ATOM 830 C C . LYS A 1 111 ? -1.701 -1.829 -13.495 1.00 97.56 111 LYS A C 1
ATOM 832 O O . LYS A 1 111 ? -0.855 -1.116 -12.963 1.00 97.56 111 LYS A O 1
ATOM 837 N N . ASN A 1 112 ? -1.547 -2.412 -14.688 1.00 96.62 112 ASN A N 1
ATOM 838 C CA . ASN A 1 112 ? -0.312 -2.359 -15.483 1.00 96.62 112 ASN A CA 1
ATOM 839 C C . ASN A 1 112 ? 0.934 -2.798 -14.691 1.00 96.62 112 ASN A C 1
ATOM 841 O O . ASN A 1 112 ? 2.033 -2.340 -14.958 1.00 96.62 112 ASN A O 1
ATOM 845 N N . CYS A 1 113 ? 0.754 -3.662 -13.698 1.00 95.00 113 CYS A N 1
ATOM 846 C CA . CYS A 1 113 ? 1.785 -4.299 -12.889 1.00 95.00 113 CYS A CA 1
ATOM 847 C C . CYS A 1 113 ? 1.184 -5.584 -12.301 1.00 95.00 113 CYS A C 1
ATOM 849 O O . CYS A 1 113 ? 0.019 -5.909 -12.551 1.00 95.00 113 CYS A O 1
ATOM 851 N N . ASN A 1 114 ? 1.965 -6.346 -11.542 1.00 93.31 114 ASN A N 1
ATOM 852 C CA . ASN A 1 114 ? 1.477 -7.555 -10.875 1.00 93.31 114 ASN A CA 1
ATOM 853 C C . ASN A 1 114 ? 2.195 -7.798 -9.537 1.00 93.31 114 ASN A C 1
ATOM 855 O O . ASN A 1 114 ? 3.053 -7.020 -9.132 1.00 93.31 114 ASN A O 1
ATOM 859 N N . GLN A 1 115 ? 1.846 -8.888 -8.853 1.00 92.50 115 GLN A N 1
ATOM 860 C CA . GLN A 1 115 ? 2.543 -9.372 -7.653 1.00 92.50 115 GLN A CA 1
ATOM 861 C C . GLN A 1 115 ? 3.209 -10.745 -7.885 1.00 92.50 115 GLN A C 1
ATOM 863 O O . GLN A 1 115 ? 3.307 -11.568 -6.977 1.00 92.50 115 GLN A O 1
ATOM 868 N N . SER A 1 116 ? 3.647 -11.040 -9.115 1.00 87.69 116 SER A N 1
ATOM 869 C CA . SER A 1 116 ? 4.279 -12.327 -9.446 1.00 87.69 116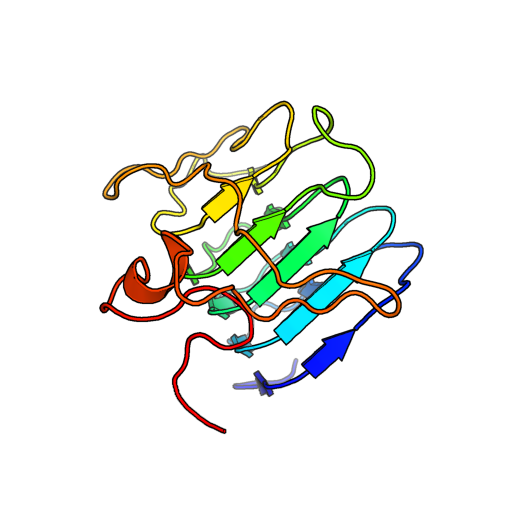 SER A CA 1
ATOM 870 C C . SER A 1 116 ? 5.507 -12.589 -8.572 1.00 87.69 116 SER A C 1
ATOM 872 O O . SER A 1 116 ? 6.269 -11.659 -8.295 1.00 87.69 116 SER A O 1
ATOM 874 N N . ARG A 1 117 ? 5.767 -13.874 -8.276 1.00 78.69 117 ARG A N 1
ATOM 875 C CA . ARG A 1 117 ? 6.844 -14.402 -7.401 1.00 78.69 117 ARG A CA 1
ATOM 876 C C . ARG A 1 117 ? 6.521 -14.436 -5.899 1.00 78.69 117 ARG A C 1
ATOM 878 O O . ARG A 1 117 ? 7.387 -14.822 -5.123 1.00 78.69 117 ARG A O 1
ATOM 885 N N . ALA A 1 118 ? 5.288 -14.116 -5.512 1.00 76.12 118 ALA A N 1
ATOM 886 C CA . ALA A 1 118 ? 4.734 -14.373 -4.184 1.00 76.12 118 ALA A CA 1
ATOM 887 C C . ALA A 1 118 ? 3.226 -14.668 -4.285 1.00 76.12 118 ALA A C 1
ATOM 889 O O . ALA A 1 118 ? 2.614 -14.323 -5.302 1.00 76.12 118 ALA A O 1
ATOM 890 N N . PRO A 1 119 ? 2.602 -15.287 -3.266 1.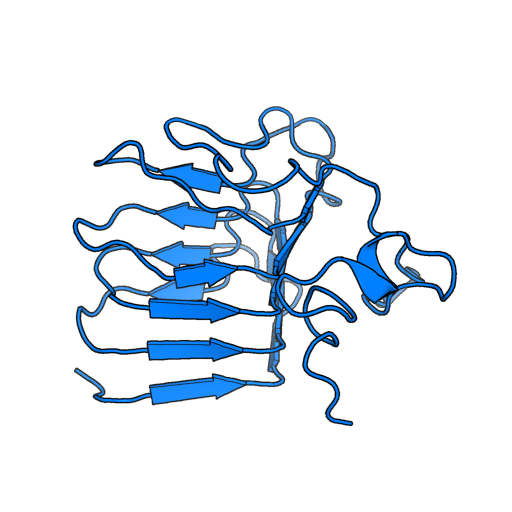00 74.00 119 PRO A N 1
ATOM 891 C CA . PRO A 1 119 ? 1.149 -15.318 -3.160 1.00 74.00 119 PRO A CA 1
ATOM 892 C C . PRO A 1 119 ? 0.586 -13.893 -3.164 1.00 74.00 119 PRO A C 1
ATOM 894 O O . PRO A 1 119 ? 1.079 -13.024 -2.445 1.00 74.00 119 PRO A O 1
ATOM 897 N N . MET A 1 120 ? -0.454 -13.653 -3.964 1.00 70.19 120 MET A N 1
ATOM 898 C CA . MET A 1 120 ? -1.204 -12.402 -3.884 1.00 70.19 120 MET A CA 1
ATOM 899 C C . MET A 1 120 ? -1.952 -12.357 -2.555 1.00 70.19 120 MET A C 1
ATOM 901 O O . MET A 1 120 ? -2.834 -13.181 -2.316 1.00 70.19 120 MET A O 1
ATOM 905 N N . LEU A 1 121 ? -1.621 -11.380 -1.716 1.00 84.81 121 LEU A N 1
ATOM 906 C CA . LEU A 1 121 ? -2.366 -11.097 -0.499 1.00 84.81 121 LEU A CA 1
ATOM 907 C C . LEU A 1 121 ? -3.386 -9.997 -0.798 1.00 84.81 121 LEU A C 1
ATOM 909 O O . LEU A 1 121 ? -3.041 -8.859 -1.113 1.00 84.81 121 LEU A O 1
ATOM 913 N N . ASN A 1 122 ? -4.657 -10.378 -0.757 1.00 92.25 122 ASN A N 1
ATOM 914 C CA . ASN A 1 122 ? -5.799 -9.471 -0.798 1.00 92.25 122 ASN A CA 1
ATOM 915 C C . ASN A 1 122 ? -6.783 -9.934 0.272 1.00 92.25 122 ASN A C 1
ATOM 917 O O . ASN A 1 122 ? -7.845 -10.487 -0.012 1.00 92.25 122 ASN A O 1
ATOM 921 N N . VAL A 1 123 ? -6.352 -9.798 1.518 1.00 95.69 123 VAL A N 1
ATOM 922 C CA . VAL A 1 123 ? -7.138 -10.188 2.684 1.00 95.69 123 VAL A CA 1
ATOM 923 C C . VAL A 1 123 ? -7.422 -8.958 3.525 1.00 95.69 123 VAL A C 1
ATOM 925 O O . VAL A 1 123 ? -6.627 -8.014 3.544 1.00 95.69 123 VAL A O 1
ATOM 928 N N . ASP A 1 124 ? -8.566 -8.983 4.205 1.00 96.62 124 ASP A N 1
ATOM 929 C CA . ASP A 1 124 ? -8.891 -7.990 5.224 1.00 96.62 124 ASP A CA 1
ATOM 930 C C . ASP A 1 124 ? -7.738 -7.952 6.243 1.00 96.62 124 ASP A C 1
ATOM 932 O O . ASP A 1 124 ? -7.409 -8.999 6.819 1.00 96.62 124 ASP A O 1
ATOM 936 N N . PRO A 1 125 ? -7.092 -6.790 6.456 1.00 97.00 125 PRO A N 1
ATOM 937 C CA . PRO A 1 125 ? -6.040 -6.661 7.453 1.00 97.00 125 PRO A CA 1
ATOM 938 C C . PRO A 1 125 ? -6.495 -6.988 8.876 1.00 97.00 125 PRO A C 1
ATOM 940 O O . PRO A 1 125 ? -5.665 -7.336 9.710 1.00 97.00 125 PRO A O 1
ATOM 943 N N . GLN A 1 126 ? -7.792 -6.907 9.181 1.00 97.44 126 GLN A N 1
ATOM 944 C CA . GLN A 1 126 ? -8.338 -7.111 10.521 1.00 97.44 126 GLN A CA 1
ATOM 945 C C . GLN A 1 126 ? -7.687 -6.180 11.554 1.00 97.44 126 GLN A C 1
ATOM 947 O O . GLN A 1 126 ? -7.231 -6.607 12.618 1.00 97.44 126 GLN A O 1
ATOM 952 N N . PHE A 1 127 ? -7.658 -4.886 11.238 1.00 97.75 127 PHE A N 1
ATOM 953 C CA . PHE A 1 127 ? -7.236 -3.846 12.171 1.00 97.75 127 PHE A CA 1
ATOM 954 C C . PHE A 1 127 ? -8.134 -3.791 13.421 1.00 97.75 127 PHE A C 1
ATOM 956 O O . PHE A 1 127 ? -9.306 -4.189 13.389 1.00 97.75 127 PHE A O 1
ATOM 963 N N . PHE A 1 128 ? -7.610 -3.260 14.531 1.00 97.44 128 PHE A N 1
ATOM 964 C CA . PHE A 1 128 ? -8.423 -2.934 15.711 1.00 97.44 128 PHE A CA 1
ATOM 965 C C . PHE A 1 128 ? -9.525 -1.913 15.379 1.00 97.44 128 PHE A C 1
ATOM 967 O O . PHE A 1 128 ? -10.653 -2.068 15.847 1.00 97.44 128 PHE A O 1
ATOM 974 N N . GLY A 1 129 ? -9.223 -0.919 14.536 1.00 94.94 129 GLY A N 1
ATOM 975 C CA . GLY A 1 129 ? -10.174 0.102 14.091 1.00 94.94 129 GLY A CA 1
ATOM 976 C C . GLY A 1 129 ? -10.514 1.136 15.171 1.00 94.94 129 GLY A C 1
ATOM 977 O O . GLY A 1 129 ? -9.671 1.470 15.998 1.00 94.94 129 GLY A O 1
ATOM 978 N N . GLY A 1 130 ? -11.732 1.686 15.150 1.00 93.50 130 GLY A N 1
ATOM 979 C CA . GLY A 1 130 ? -12.199 2.685 16.126 1.00 93.50 130 GLY A CA 1
ATOM 980 C C . GLY A 1 130 ? -12.079 4.145 15.668 1.00 93.50 130 GLY A C 1
ATOM 981 O O . GLY A 1 130 ? -11.995 4.437 14.474 1.00 93.50 130 GLY A O 1
ATOM 982 N N . THR A 1 131 ? -12.137 5.079 16.622 1.00 89.94 131 THR A N 1
ATOM 983 C CA . THR A 1 131 ? -12.048 6.531 16.383 1.00 89.94 131 THR A CA 1
ATOM 984 C C . THR A 1 131 ? -11.238 7.191 17.513 1.00 89.94 131 THR A C 1
ATOM 986 O O . THR A 1 131 ? -11.739 7.242 18.636 1.00 89.94 131 THR A O 1
ATOM 989 N N . PRO A 1 132 ? -10.003 7.677 17.262 1.00 89.81 132 PRO A N 1
ATOM 990 C CA . PRO A 1 132 ? -9.269 7.620 15.993 1.00 89.81 132 PRO A CA 1
ATOM 991 C C . PRO A 1 132 ? -8.971 6.175 15.563 1.00 89.81 132 PRO A C 1
ATOM 993 O O . PRO A 1 132 ? -8.902 5.270 16.391 1.00 89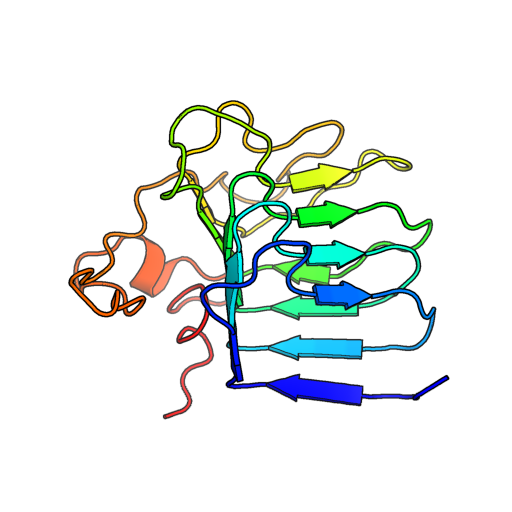.81 132 PRO A O 1
ATOM 996 N N . PHE A 1 133 ? -8.833 5.946 14.256 1.00 95.88 133 PHE A N 1
ATOM 997 C CA . PHE A 1 133 ? -8.688 4.592 13.718 1.00 95.88 133 PHE A CA 1
ATOM 998 C C . PHE A 1 133 ? -7.358 3.958 14.151 1.00 95.88 133 PHE A C 1
ATOM 1000 O O . PHE A 1 133 ? -6.292 4.543 13.959 1.00 95.88 133 PHE A O 1
ATOM 1007 N N . ASN A 1 134 ? -7.403 2.765 14.736 1.00 96.62 134 ASN A N 1
ATOM 1008 C CA . ASN A 1 134 ? -6.219 2.028 15.153 1.00 96.62 134 ASN A CA 1
ATOM 1009 C C . ASN A 1 134 ? -5.792 1.028 14.065 1.00 96.62 134 ASN A C 1
ATOM 1011 O O . ASN A 1 134 ? -6.501 0.053 13.814 1.00 96.62 134 ASN A O 1
ATOM 1015 N N . TYR A 1 135 ? -4.622 1.267 13.464 1.00 96.88 135 TYR A N 1
ATOM 1016 C CA . TYR A 1 135 ? -4.026 0.436 12.410 1.00 96.88 135 TYR A CA 1
ATOM 1017 C C . TYR A 1 135 ? -3.173 -0.731 12.933 1.00 96.88 135 TYR A C 1
ATOM 1019 O O . TYR A 1 135 ? -2.521 -1.412 12.145 1.00 96.88 135 TYR A O 1
ATOM 1027 N N . HIS A 1 136 ? -3.153 -0.994 14.240 1.00 97.00 136 HIS A N 1
ATOM 1028 C CA . HIS A 1 136 ? -2.598 -2.247 14.741 1.00 97.00 136 HIS A CA 1
ATOM 1029 C C . HIS A 1 136 ? -3.462 -3.419 14.271 1.00 97.00 136 HIS A C 1
ATOM 1031 O O . HIS A 1 136 ? -4.697 -3.367 14.320 1.00 97.00 136 HIS A O 1
ATOM 1037 N N . LEU A 1 137 ? -2.806 -4.486 13.826 1.00 97.06 137 LEU A N 1
ATOM 1038 C CA . LEU A 1 137 ? -3.472 -5.731 13.473 1.00 97.06 137 LEU A CA 1
ATOM 1039 C C . LEU A 1 137 ? -3.932 -6.461 14.737 1.00 97.06 137 LEU A C 1
ATOM 1041 O O . LEU A 1 137 ? -3.205 -6.523 15.732 1.00 97.06 137 LEU A O 1
ATOM 1045 N N . LYS A 1 138 ? -5.117 -7.072 14.678 1.00 97.06 138 LYS A N 1
ATOM 1046 C CA . LYS A 1 138 ? -5.547 -8.046 15.688 1.00 97.06 138 LYS A CA 1
ATOM 1047 C C . LYS A 1 138 ? -4.636 -9.275 15.653 1.00 97.06 138 LYS A C 1
ATOM 1049 O O . LYS A 1 138 ? -4.134 -9.645 14.594 1.00 97.06 138 LYS A O 1
ATOM 1054 N N . ASP A 1 139 ? -4.505 -9.967 16.783 1.00 93.44 139 ASP A N 1
ATOM 1055 C CA . ASP A 1 139 ? -3.646 -11.158 16.900 1.00 93.44 139 ASP A CA 1
ATOM 1056 C C . ASP A 1 139 ? -4.014 -12.285 15.923 1.00 93.44 139 ASP A C 1
ATOM 1058 O O . ASP A 1 139 ? -3.144 -13.021 15.470 1.00 93.44 139 ASP A O 1
ATOM 1062 N N . GLY A 1 140 ? -5.297 -12.399 15.566 1.00 94.31 140 GLY A N 1
ATOM 1063 C CA . GLY A 1 140 ? -5.788 -13.378 14.592 1.00 94.31 140 GLY A CA 1
ATOM 1064 C C . GLY A 1 140 ? -5.612 -12.978 13.125 1.00 94.31 140 GLY A C 1
ATOM 1065 O O . GLY A 1 140 ? -5.996 -13.754 12.251 1.00 94.31 140 GLY A O 1
ATOM 1066 N N . SER A 1 141 ? -5.069 -11.789 12.839 1.00 96.94 141 SER A N 1
ATOM 1067 C CA . SER A 1 141 ? -4.928 -11.315 11.465 1.00 96.94 141 SER A CA 1
ATOM 1068 C C . SER A 1 141 ? -3.979 -12.215 10.670 1.00 96.94 141 SER A C 1
ATOM 1070 O O . SER A 1 141 ? -2.866 -12.496 11.133 1.00 96.94 141 SER A O 1
ATOM 1072 N N . PRO A 1 142 ? -4.346 -12.611 9.435 1.00 94.56 142 PRO A N 1
ATOM 1073 C CA . PRO A 1 142 ? -3.440 -13.350 8.558 1.00 94.56 142 PRO A CA 1
ATOM 1074 C C . PRO A 1 142 ? -2.152 -12.567 8.266 1.00 94.56 142 PRO A C 1
ATOM 1076 O O . PRO A 1 142 ? -1.134 -13.168 7.933 1.00 94.56 142 PRO A O 1
ATOM 1079 N N . LEU A 1 143 ? -2.166 -11.239 8.432 1.00 95.88 143 LEU A N 1
ATOM 1080 C CA . LEU A 1 143 ? -1.028 -10.369 8.154 1.00 95.88 143 LEU A CA 1
ATOM 1081 C C . LEU A 1 143 ? -0.010 -10.281 9.305 1.00 95.88 143 LEU A C 1
ATOM 1083 O O . LEU A 1 143 ? 1.050 -9.689 9.112 1.00 95.88 143 LEU A O 1
ATOM 1087 N N . LYS A 1 144 ? -0.268 -10.904 10.470 1.00 94.94 144 LYS A N 1
ATOM 1088 C CA . LYS A 1 144 ? 0.694 -10.959 11.596 1.00 94.94 144 LYS A CA 1
ATOM 1089 C C . LYS A 1 144 ? 1.952 -11.773 11.288 1.00 94.94 144 LYS A C 1
ATOM 1091 O O . LYS A 1 144 ? 2.946 -11.609 11.982 1.00 94.94 144 LYS A O 1
ATOM 1096 N N . ASN A 1 145 ? 1.909 -12.652 10.284 1.00 91.81 145 ASN A N 1
ATOM 1097 C CA . ASN A 1 145 ? 3.022 -13.540 9.924 1.00 91.81 145 ASN A CA 1
ATOM 1098 C C . ASN A 1 145 ? 3.301 -13.584 8.409 1.00 91.81 145 ASN A C 1
ATOM 1100 O O . ASN A 1 145 ? 3.965 -14.507 7.941 1.00 91.81 145 ASN A O 1
ATOM 1104 N N . ALA A 1 146 ? 2.766 -12.634 7.639 1.00 93.06 146 ALA A N 1
ATOM 1105 C CA . ALA A 1 146 ? 2.744 -12.697 6.177 1.00 93.06 146 ALA A CA 1
ATOM 1106 C C . ALA A 1 146 ? 3.823 -11.857 5.476 1.00 93.06 146 ALA A C 1
ATOM 1108 O O . ALA A 1 146 ? 3.865 -11.843 4.244 1.00 93.06 146 ALA A O 1
ATOM 1109 N N . SER A 1 147 ? 4.688 -11.163 6.224 1.00 93.69 147 SER A N 1
ATOM 1110 C CA . SER A 1 147 ? 5.797 -10.427 5.613 1.00 93.69 147 SER A CA 1
ATOM 1111 C C . SER A 1 147 ? 6.759 -11.373 4.883 1.00 93.69 147 SER A C 1
ATOM 1113 O O . SER A 1 147 ? 6.868 -12.566 5.183 1.00 93.69 147 SER A O 1
ATOM 1115 N N . SER A 1 148 ? 7.513 -10.826 3.936 1.00 91.94 148 SER A N 1
ATOM 1116 C CA . SER A 1 148 ? 8.477 -11.531 3.092 1.00 91.94 148 SER A CA 1
ATOM 1117 C C . SER A 1 148 ? 9.569 -12.277 3.869 1.00 91.94 148 SER A C 1
ATOM 1119 O O . SER A 1 148 ? 10.175 -13.209 3.340 1.00 91.94 148 SER A O 1
ATOM 1121 N N . LYS A 1 149 ? 9.819 -11.888 5.126 1.00 89.38 149 LYS A N 1
ATOM 1122 C CA . LYS A 1 149 ? 10.805 -12.504 6.030 1.00 89.38 149 LYS A CA 1
ATOM 1123 C C . LYS A 1 149 ? 10.169 -13.273 7.192 1.00 89.38 149 LYS A C 1
ATOM 1125 O O . LYS A 1 149 ? 10.894 -13.767 8.052 1.00 89.38 149 LYS A O 1
ATOM 1130 N N . GLY A 1 150 ? 8.843 -13.387 7.210 1.00 86.44 150 GLY A N 1
ATOM 1131 C CA . GLY A 1 150 ? 8.085 -13.799 8.384 1.00 86.44 150 GLY A CA 1
ATOM 1132 C C . GLY A 1 150 ? 7.902 -12.641 9.368 1.00 86.44 150 GLY A C 1
ATOM 1133 O O . GLY A 1 150 ? 8.790 -11.810 9.562 1.00 86.44 150 GLY A O 1
ATOM 1134 N N . GLY A 1 151 ? 6.721 -12.583 9.980 1.00 90.69 151 GLY A N 1
ATOM 1135 C CA . GLY A 1 151 ? 6.315 -11.511 10.890 1.00 90.69 151 GLY A CA 1
ATOM 1136 C C . GLY A 1 151 ? 5.246 -10.587 10.310 1.00 90.69 151 GLY A C 1
ATOM 1137 O O . GLY A 1 151 ? 4.651 -10.861 9.262 1.00 90.69 151 GLY A O 1
ATOM 1138 N N . GLU A 1 152 ? 4.973 -9.514 11.043 1.00 94.62 152 GLU A N 1
ATOM 1139 C CA . GLU A 1 152 ? 3.858 -8.612 10.777 1.00 94.62 152 GLU A CA 1
ATOM 1140 C C . GLU A 1 152 ? 4.127 -7.738 9.541 1.00 94.62 152 GLU A C 1
ATOM 1142 O O . GLU A 1 152 ? 5.262 -7.360 9.265 1.00 94.62 152 GLU A O 1
ATOM 1147 N N . MET A 1 153 ? 3.088 -7.457 8.754 1.00 95.44 153 MET A N 1
ATOM 1148 C CA . MET A 1 153 ? 3.138 -6.506 7.636 1.00 95.44 153 MET A CA 1
ATOM 1149 C C . MET A 1 153 ? 2.694 -5.104 8.076 1.00 95.44 153 MET A C 1
ATOM 1151 O O . MET A 1 153 ? 2.036 -4.936 9.100 1.00 95.44 153 MET A O 1
ATOM 1155 N N . GLY A 1 154 ? 2.977 -4.096 7.251 1.00 96.25 154 GLY A N 1
ATOM 1156 C CA . GLY A 1 154 ? 2.514 -2.726 7.476 1.00 96.25 154 GLY A CA 1
ATOM 1157 C C . GLY A 1 154 ? 3.269 -2.003 8.590 1.00 96.25 154 GLY A C 1
ATOM 1158 O O . GLY A 1 154 ? 4.329 -2.452 9.019 1.00 96.25 154 GLY A O 1
ATOM 1159 N N . ALA A 1 155 ? 2.722 -0.869 9.038 1.00 93.56 155 ALA A N 1
ATOM 1160 C CA . ALA A 1 155 ? 3.394 0.138 9.872 1.00 93.56 155 ALA A CA 1
ATOM 1161 C C . ALA A 1 155 ? 4.120 -0.401 11.118 1.00 93.56 155 ALA A C 1
ATOM 1163 O O . ALA A 1 155 ? 5.098 0.197 11.559 1.00 93.56 155 ALA A O 1
ATOM 1164 N N . TYR A 1 156 ? 3.668 -1.528 11.668 1.00 91.50 156 TYR A N 1
ATOM 1165 C CA . TYR A 1 156 ? 4.182 -2.115 12.909 1.00 91.50 156 TYR A CA 1
ATOM 1166 C C . TYR A 1 156 ? 4.967 -3.421 12.690 1.00 91.50 156 TYR A C 1
ATOM 1168 O O . TYR A 1 156 ? 5.350 -4.093 13.644 1.00 91.50 156 TYR A O 1
ATOM 1176 N N . GLY A 1 157 ? 5.237 -3.777 11.431 1.00 79.62 157 GLY A N 1
ATOM 1177 C CA . GLY A 1 157 ? 5.802 -5.065 11.038 1.00 79.62 157 GLY A CA 1
ATOM 1178 C C . GLY A 1 157 ? 7.287 -5.281 11.314 1.00 79.62 157 GLY A C 1
ATOM 1179 O O . GLY A 1 157 ? 7.728 -6.414 11.493 1.00 79.62 157 GLY A O 1
ATOM 1180 N N . ASN A 1 158 ? 8.074 -4.207 11.407 1.00 74.06 158 ASN A N 1
ATOM 1181 C CA . ASN A 1 158 ? 9.533 -4.293 11.548 1.00 74.06 158 ASN A CA 1
ATOM 1182 C C . ASN A 1 158 ? 10.023 -4.585 12.989 1.00 74.06 158 ASN A C 1
ATOM 1184 O O . ASN A 1 158 ? 11.205 -4.433 13.286 1.00 74.06 158 ASN A O 1
ATOM 1188 N N . GLY A 1 159 ? 9.132 -4.978 13.907 1.00 60.56 159 GLY A N 1
ATOM 1189 C CA . GLY A 1 159 ? 9.517 -5.530 15.212 1.00 60.56 159 GLY A CA 1
ATOM 1190 C C . GLY A 1 159 ? 10.342 -4.610 16.122 1.00 60.56 159 GLY A C 1
ATOM 1191 O O . GLY A 1 159 ? 11.209 -5.095 16.840 1.00 60.56 159 GLY A O 1
ATOM 1192 N N . SER A 1 160 ? 10.107 -3.297 16.109 1.00 41.91 160 SER A N 1
ATOM 1193 C CA . SER A 1 160 ? 10.748 -2.351 17.035 1.00 41.91 160 SER A CA 1
ATOM 1194 C C . SER A 1 160 ? 9.685 -1.427 17.631 1.00 41.91 160 SER A C 1
ATOM 1196 O O . SER A 1 160 ? 9.226 -0.510 16.955 1.00 41.91 160 SER A O 1
ATOM 1198 N N . PHE A 1 161 ? 9.275 -1.710 18.868 1.00 39.56 161 PHE A N 1
ATOM 1199 C CA . PHE A 1 161 ? 8.674 -0.719 19.763 1.00 39.56 161 PHE A CA 1
ATOM 1200 C C . PHE A 1 161 ? 9.760 -0.218 20.710 1.00 39.56 161 PHE A C 1
ATOM 1202 O O . PHE A 1 161 ? 10.538 -1.078 21.188 1.00 39.56 161 PHE A O 1
#